Protein AF-A0A9E2KZE4-F1 (afdb_monomer_lite)

Radius of gyration: 13.96 Å; chains: 1; bounding box: 32×30×34 Å

pLDDT: mean 85.66, std 16.95, range [35.62, 98.06]

Structure (mmCIF, N/CA/C/O backbone):
data_AF-A0A9E2KZE4-F1
#
_entry.id   AF-A0A9E2KZE4-F1
#
loop_
_atom_site.group_PDB
_atom_site.id
_atom_site.type_symbol
_atom_site.label_atom_id
_atom_site.label_alt_id
_atom_site.label_comp_id
_atom_site.label_asym_id
_atom_site.label_entity_id
_atom_site.label_seq_id
_atom_site.pdbx_PDB_ins_code
_atom_site.Cartn_x
_atom_site.Cartn_y
_atom_site.Cartn_z
_atom_site.occupancy
_atom_site.B_iso_or_equiv
_atom_site.auth_seq_id
_atom_site.auth_comp_id
_atom_site.auth_asym_id
_atom_site.auth_atom_id
_atom_site.pdbx_PDB_model_num
ATOM 1 N N . MET A 1 1 ? -15.004 -24.234 -7.728 1.00 35.62 1 MET A N 1
ATOM 2 C CA . MET A 1 1 ? -14.818 -22.780 -7.901 1.00 35.62 1 MET A CA 1
ATOM 3 C C . MET A 1 1 ? -13.337 -22.591 -8.180 1.00 35.62 1 MET A C 1
ATOM 5 O O . MET A 1 1 ? -12.536 -22.715 -7.266 1.00 35.62 1 MET A O 1
ATOM 9 N N . GLU A 1 2 ? -12.962 -22.527 -9.457 1.00 36.00 2 GLU A N 1
ATOM 10 C CA . GLU A 1 2 ? -11.557 -22.429 -9.875 1.00 36.00 2 GLU A CA 1
ATOM 11 C C . GLU A 1 2 ? -11.021 -21.034 -9.533 1.00 36.00 2 GLU A C 1
ATOM 13 O O . GLU A 1 2 ? -11.622 -20.033 -9.920 1.00 36.00 2 GLU A O 1
ATOM 18 N N . PHE A 1 3 ? -9.892 -20.969 -8.824 1.00 41.34 3 PHE A N 1
ATOM 19 C CA . PHE A 1 3 ? -9.097 -19.753 -8.652 1.00 41.34 3 PHE A CA 1
ATOM 20 C C . PHE A 1 3 ? -8.527 -19.331 -10.019 1.00 41.34 3 PHE A C 1
ATOM 22 O O . PHE A 1 3 ? -7.402 -19.677 -10.364 1.00 41.34 3 PHE A O 1
ATOM 29 N N . LYS A 1 4 ? -9.323 -18.631 -10.835 1.00 44.06 4 LYS A N 1
ATOM 30 C CA . LYS A 1 4 ? -8.945 -18.174 -12.187 1.00 44.06 4 LYS A CA 1
ATOM 31 C C . LYS A 1 4 ? -8.180 -16.847 -12.237 1.00 44.06 4 LYS A C 1
ATOM 33 O O . LYS A 1 4 ? -7.930 -16.353 -13.326 1.00 44.06 4 LYS A O 1
ATOM 38 N N . ASP A 1 5 ? -7.743 -16.314 -11.100 1.00 49.31 5 ASP A N 1
ATOM 39 C CA . ASP A 1 5 ? -7.029 -15.035 -11.030 1.00 49.31 5 ASP A CA 1
ATOM 40 C C . ASP A 1 5 ? -5.766 -15.142 -10.170 1.00 49.31 5 ASP A C 1
ATOM 42 O O . ASP A 1 5 ? -5.591 -14.404 -9.202 1.00 49.31 5 ASP A O 1
ATOM 46 N N . SER A 1 6 ? -4.831 -16.028 -10.524 1.00 49.28 6 SER A N 1
ATOM 47 C CA . SER A 1 6 ? -3.454 -15.896 -10.030 1.00 49.28 6 SER A CA 1
ATOM 48 C C . SER A 1 6 ? -2.780 -14.694 -10.708 1.00 49.28 6 SER A C 1
ATOM 50 O O . SER A 1 6 ? -1.793 -14.840 -11.431 1.00 49.28 6 SER A O 1
ATOM 52 N N . LYS A 1 7 ? -3.326 -13.486 -10.522 1.00 5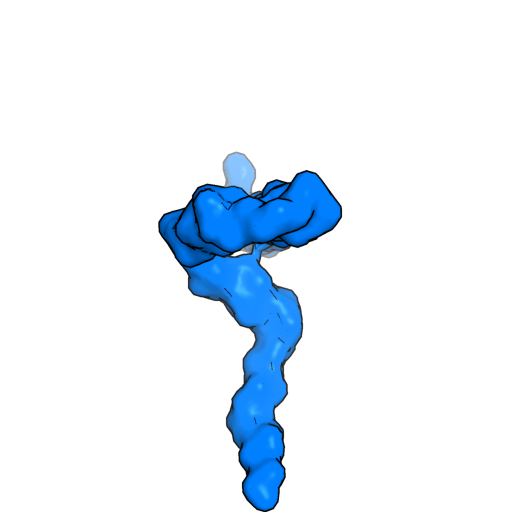9.19 7 LYS A N 1
ATOM 53 C CA . LYS A 1 7 ? -2.546 -12.267 -10.713 1.00 59.19 7 LYS A CA 1
ATOM 54 C C . LYS A 1 7 ? -1.366 -12.400 -9.764 1.00 59.19 7 LYS A C 1
ATOM 56 O O . LYS A 1 7 ? -1.555 -12.578 -8.563 1.00 59.19 7 LYS A O 1
ATOM 61 N N . ASN A 1 8 ? -0.163 -12.408 -10.327 1.00 81.56 8 ASN A N 1
ATOM 62 C CA . ASN A 1 8 ? 1.069 -12.454 -9.559 1.00 81.56 8 ASN A CA 1
ATOM 63 C C . ASN A 1 8 ? 0.990 -11.392 -8.450 1.00 81.56 8 ASN A C 1
ATOM 65 O O . ASN A 1 8 ? 0.583 -10.261 -8.714 1.00 81.56 8 ASN A O 1
ATOM 69 N N . LEU A 1 9 ? 1.352 -11.751 -7.216 1.00 82.44 9 LEU A N 1
ATOM 70 C CA . LEU A 1 9 ? 1.360 -10.824 -6.084 1.00 82.44 9 LEU A CA 1
ATOM 71 C C . LEU A 1 9 ? 2.155 -9.548 -6.411 1.00 82.44 9 LEU A C 1
ATOM 73 O O . LEU A 1 9 ? 1.741 -8.454 -6.042 1.00 82.44 9 LEU A O 1
ATOM 77 N N . TYR A 1 10 ? 3.237 -9.679 -7.183 1.00 83.69 10 TYR A N 1
ATOM 78 C CA . TYR A 1 10 ? 4.005 -8.554 -7.715 1.00 83.69 10 TYR A CA 1
ATOM 79 C C . TYR A 1 10 ? 3.145 -7.608 -8.569 1.00 83.69 10 TYR A C 1
ATOM 81 O O . TYR A 1 10 ? 3.125 -6.398 -8.340 1.00 83.69 10 TYR A O 1
ATOM 89 N N . ASP A 1 11 ? 2.389 -8.159 -9.523 1.00 84.94 11 ASP A N 1
ATOM 90 C CA . ASP A 1 11 ? 1.510 -7.370 -10.386 1.00 84.94 11 ASP A CA 1
ATOM 91 C C . ASP A 1 11 ? 0.380 -6.736 -9.583 1.00 84.94 11 ASP A C 1
ATOM 93 O O . ASP A 1 11 ? 0.032 -5.582 -9.825 1.00 84.94 11 ASP A O 1
ATOM 97 N N . TYR A 1 12 ? -0.171 -7.454 -8.605 1.00 86.88 12 TYR A N 1
ATOM 98 C CA . TYR A 1 12 ? -1.182 -6.908 -7.709 1.00 86.88 12 TYR A CA 1
ATOM 99 C C . TYR A 1 12 ? -0.655 -5.678 -6.957 1.00 86.88 12 TYR A C 1
ATOM 101 O O . TYR A 1 12 ? -1.279 -4.620 -7.013 1.00 86.88 12 TYR A O 1
ATOM 109 N N . ILE A 1 13 ? 0.520 -5.785 -6.328 1.00 88.69 13 ILE A N 1
ATOM 110 C CA . ILE A 1 13 ? 1.117 -4.704 -5.530 1.00 88.69 13 ILE A CA 1
ATOM 111 C C . ILE A 1 13 ? 1.415 -3.470 -6.391 1.00 88.69 13 ILE A C 1
ATOM 113 O O . ILE A 1 13 ? 1.089 -2.354 -5.989 1.00 88.69 13 ILE A O 1
A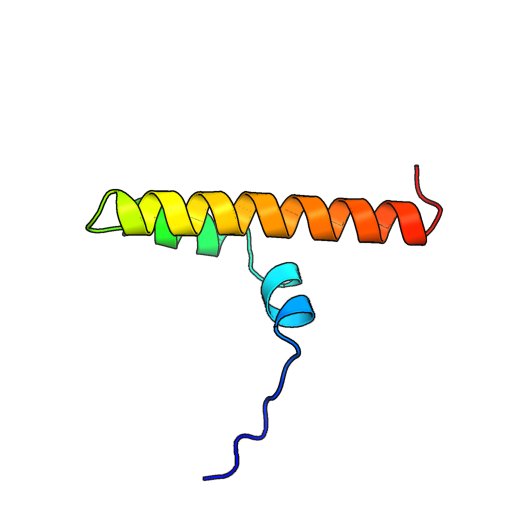TOM 117 N N . ILE A 1 14 ? 1.971 -3.644 -7.595 1.00 88.75 14 ILE A N 1
ATOM 118 C CA . ILE A 1 14 ? 2.279 -2.518 -8.495 1.00 88.75 14 ILE A CA 1
ATOM 119 C C . ILE A 1 14 ? 1.022 -1.758 -8.934 1.00 88.75 14 ILE A C 1
ATOM 121 O O . ILE A 1 14 ? 1.086 -0.543 -9.138 1.00 88.75 14 ILE A O 1
ATOM 125 N N . HIS A 1 15 ? -0.110 -2.449 -9.077 1.00 89.25 15 HIS A N 1
ATOM 126 C CA . HIS A 1 15 ? -1.368 -1.844 -9.522 1.00 89.25 15 HIS A CA 1
ATOM 127 C C . HIS A 1 15 ? -2.250 -1.329 -8.377 1.00 89.25 15 HIS A C 1
ATOM 129 O O . HIS A 1 15 ? -3.273 -0.703 -8.659 1.00 89.25 15 HIS A O 1
ATOM 135 N N . LEU A 1 16 ? -1.876 -1.535 -7.108 1.00 89.56 16 LEU A N 1
ATOM 136 C CA . LEU A 1 16 ? -2.567 -0.898 -5.985 1.00 89.56 16 LEU A CA 1
ATOM 137 C C . LEU A 1 16 ? -2.509 0.619 -6.145 1.00 89.56 16 LEU A C 1
ATOM 139 O O . LEU A 1 16 ? -1.432 1.183 -6.342 1.00 89.56 16 LEU A O 1
ATOM 143 N N . SER A 1 17 ? -3.638 1.315 -6.038 1.00 90.81 17 SER A N 1
ATOM 144 C CA . SER A 1 17 ? -3.613 2.774 -6.067 1.00 90.81 17 SER A CA 1
ATOM 145 C C . SER A 1 17 ? -3.103 3.319 -4.730 1.00 90.81 17 SER A C 1
ATOM 147 O O . SER A 1 17 ? -3.355 2.752 -3.670 1.00 90.81 17 SER A O 1
ATOM 149 N N . THR A 1 18 ? -2.372 4.435 -4.766 1.00 90.19 18 THR A N 1
ATOM 150 C CA . THR A 1 18 ? -1.945 5.116 -3.529 1.00 90.19 18 THR A CA 1
ATOM 151 C C . THR A 1 18 ? -3.155 5.572 -2.709 1.00 90.19 18 THR A C 1
ATOM 153 O O . THR A 1 18 ? -3.136 5.515 -1.488 1.00 90.19 18 THR A O 1
ATOM 156 N N . TYR A 1 19 ? -4.252 5.939 -3.377 1.00 93.19 19 TYR A N 1
ATOM 157 C CA . TYR A 1 19 ? -5.509 6.287 -2.719 1.00 93.19 19 TYR A CA 1
ATOM 158 C C . TYR A 1 19 ? -6.100 5.126 -1.906 1.00 93.19 19 TYR A C 1
ATOM 160 O O . TYR A 1 19 ? -6.560 5.338 -0.785 1.00 93.19 19 TYR A O 1
ATOM 168 N N . ASP A 1 20 ? -6.071 3.905 -2.444 1.00 91.75 20 ASP A N 1
ATOM 169 C CA . ASP A 1 20 ? -6.602 2.731 -1.746 1.00 91.75 20 ASP A CA 1
ATOM 170 C C . ASP A 1 20 ? -5.748 2.373 -0.530 1.00 91.75 20 ASP A C 1
ATOM 172 O O . ASP A 1 20 ? -6.299 2.093 0.532 1.00 91.75 20 ASP A O 1
ATOM 176 N N . ILE A 1 21 ? -4.418 2.451 -0.652 1.00 93.44 21 ILE A N 1
ATOM 177 C CA . ILE A 1 21 ? -3.506 2.217 0.477 1.00 93.44 21 ILE A CA 1
ATOM 178 C C . ILE A 1 21 ? -3.724 3.277 1.566 1.00 93.44 21 ILE A C 1
ATOM 180 O O . ILE A 1 21 ? -3.873 2.925 2.734 1.00 93.44 21 ILE A O 1
ATOM 184 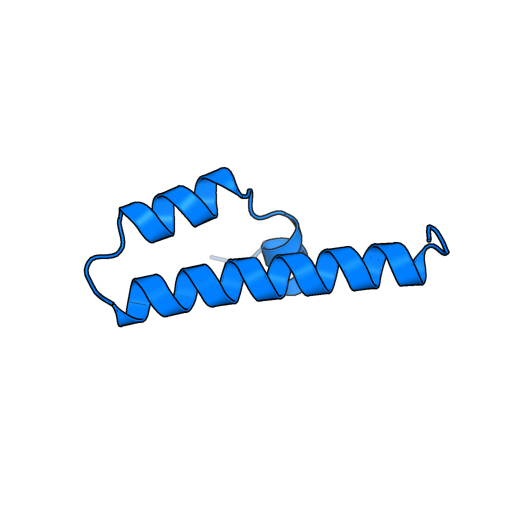N N . ASN A 1 22 ? -3.871 4.551 1.195 1.00 94.06 22 ASN A N 1
ATOM 185 C CA . ASN A 1 22 ? -4.181 5.620 2.148 1.00 94.06 22 ASN A CA 1
ATOM 186 C C . ASN A 1 22 ? -5.511 5.380 2.870 1.00 94.06 22 ASN A C 1
ATOM 188 O O . ASN A 1 22 ? -5.587 5.530 4.086 1.00 94.06 22 ASN A O 1
ATOM 192 N N . LYS A 1 23 ? -6.543 4.918 2.156 1.00 96.31 23 LYS A N 1
ATOM 193 C CA . LYS A 1 23 ? -7.807 4.517 2.787 1.00 96.31 23 LYS A CA 1
ATOM 194 C C . LYS A 1 23 ? -7.654 3.346 3.751 1.00 96.31 23 LYS A C 1
ATOM 196 O O . LYS A 1 23 ? -8.385 3.298 4.735 1.00 96.31 23 LYS A O 1
ATOM 201 N N . MET A 1 24 ? -6.774 2.389 3.463 1.00 95.44 24 MET A N 1
ATOM 202 C CA . MET A 1 24 ? -6.488 1.277 4.376 1.00 95.44 24 MET A CA 1
ATOM 203 C C . MET A 1 24 ? -5.777 1.775 5.639 1.00 95.44 24 MET A C 1
ATOM 205 O O . MET A 1 24 ? -6.157 1.380 6.734 1.00 95.44 24 MET A O 1
ATOM 209 N N . ILE A 1 25 ? -4.828 2.707 5.499 1.00 96.00 25 ILE A N 1
ATOM 210 C CA . ILE A 1 25 ? -4.147 3.373 6.622 1.00 96.00 25 ILE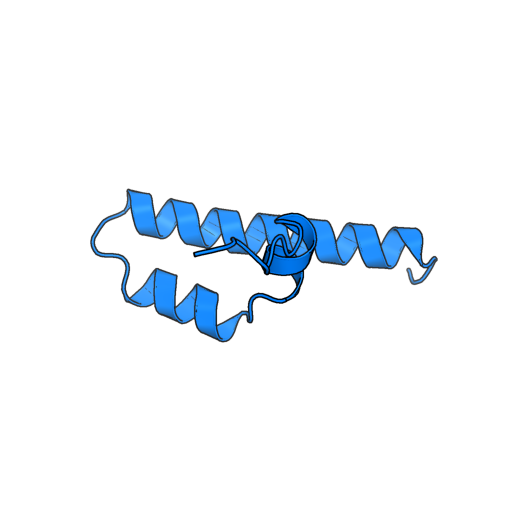 A CA 1
ATOM 211 C C . ILE A 1 25 ? -5.148 4.147 7.491 1.00 96.00 25 ILE A C 1
ATOM 213 O O . ILE A 1 25 ? -5.119 4.023 8.711 1.00 96.00 25 ILE A O 1
ATOM 217 N N . GLU A 1 26 ? -6.044 4.926 6.880 1.00 96.25 26 GLU A N 1
ATOM 218 C CA . GLU A 1 26 ? -7.066 5.711 7.592 1.00 96.25 26 GLU A CA 1
ATOM 219 C C . GLU A 1 26 ? -8.079 4.837 8.340 1.00 96.25 26 GLU A C 1
ATOM 221 O O . GLU A 1 26 ? -8.613 5.252 9.366 1.00 96.25 26 GLU A O 1
ATOM 226 N N . LYS A 1 27 ? -8.361 3.642 7.813 1.00 97.00 27 LYS A N 1
ATOM 227 C CA . LYS A 1 27 ? -9.314 2.687 8.390 1.00 97.00 27 LYS A CA 1
ATOM 228 C C . LYS A 1 27 ? -8.669 1.651 9.307 1.00 97.00 27 LYS A C 1
ATOM 230 O O . LYS A 1 27 ? -9.399 0.809 9.818 1.00 97.00 27 LYS A O 1
ATOM 235 N N . ALA A 1 28 ? -7.348 1.677 9.479 1.00 97.12 28 ALA A N 1
ATOM 236 C CA . ALA A 1 28 ? -6.649 0.731 10.336 1.00 97.12 28 ALA A CA 1
ATOM 237 C C . ALA A 1 28 ? -7.169 0.849 11.776 1.00 97.12 28 ALA A C 1
ATOM 239 O O . ALA A 1 28 ? -7.181 1.937 12.357 1.00 97.12 28 ALA A O 1
ATOM 240 N N . GLU A 1 29 ? -7.602 -0.271 12.346 1.00 97.62 29 GLU A N 1
ATOM 241 C CA . GLU A 1 29 ? -8.137 -0.328 13.709 1.00 97.62 29 GLU A CA 1
ATOM 242 C C . GLU A 1 29 ? -7.011 -0.507 14.732 1.00 97.62 29 GLU A C 1
ATOM 244 O O . GLU A 1 29 ? -7.162 -0.166 15.907 1.00 97.62 29 GLU A O 1
ATOM 249 N N . THR A 1 30 ? -5.860 -1.009 14.277 1.00 98.06 30 THR A N 1
ATOM 250 C CA . THR A 1 30 ? -4.674 -1.234 15.103 1.00 98.06 30 THR A CA 1
ATOM 251 C C . THR A 1 30 ? -3.434 -0.554 14.530 1.00 98.06 30 THR A C 1
ATOM 253 O O . THR A 1 30 ? -3.310 -0.308 13.327 1.00 98.06 30 THR A O 1
ATOM 256 N N . GLU A 1 31 ? -2.462 -0.291 15.403 1.00 97.19 31 GLU A N 1
ATOM 257 C CA . GLU A 1 31 ? -1.158 0.227 14.983 1.00 97.19 31 GLU A CA 1
ATOM 258 C C . GLU A 1 31 ? -0.408 -0.784 1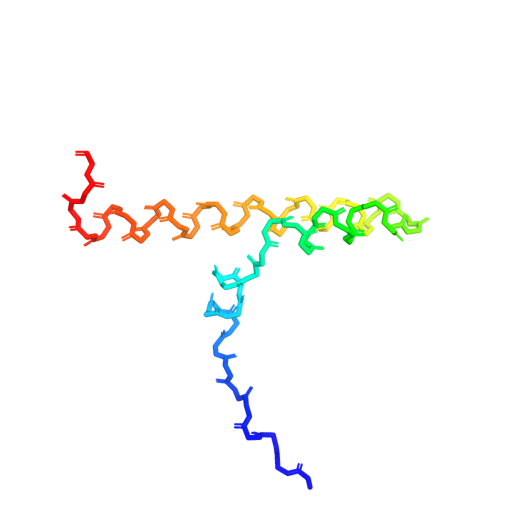4.097 1.00 97.19 31 GLU A C 1
ATOM 260 O O . GLU A 1 31 ? 0.304 -0.402 13.175 1.00 97.19 31 GLU A O 1
ATOM 265 N N . GLU A 1 32 ? -0.608 -2.084 14.319 1.00 97.69 32 GLU A N 1
ATOM 266 C CA . GLU A 1 32 ? 0.007 -3.153 13.526 1.00 97.69 32 GLU A CA 1
ATOM 267 C C . GLU A 1 32 ? -0.514 -3.167 12.083 1.00 97.69 32 GLU A C 1
ATOM 269 O O . GLU A 1 32 ? 0.280 -3.255 11.143 1.00 97.69 32 GLU A O 1
ATOM 274 N N . GLU A 1 33 ? -1.825 -3.001 11.890 1.00 97.31 33 GLU A N 1
ATOM 275 C CA . GLU A 1 33 ? -2.431 -2.840 10.563 1.00 97.31 33 GLU A CA 1
ATOM 276 C C . GLU A 1 33 ? -1.912 -1.586 9.862 1.00 97.31 33 GLU A C 1
ATOM 278 O O . GLU A 1 33 ? -1.527 -1.626 8.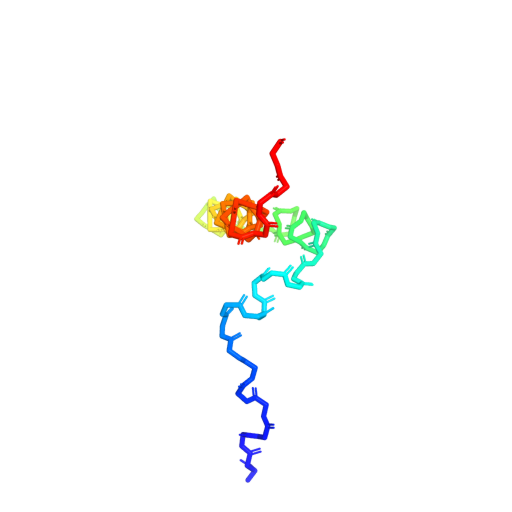692 1.00 97.31 33 GLU A O 1
ATOM 283 N N . LYS A 1 34 ? -1.833 -0.473 10.593 1.00 97.75 34 LYS A N 1
ATOM 284 C CA . LYS A 1 34 ? -1.302 0.783 10.066 1.00 97.75 34 LYS A CA 1
ATOM 285 C C . LYS A 1 34 ? 0.148 0.629 9.600 1.00 97.75 34 LYS A C 1
ATOM 287 O O . LYS A 1 34 ? 0.481 1.031 8.485 1.00 97.75 34 LYS A O 1
ATOM 292 N N . ILE A 1 35 ? 0.998 -0.001 10.415 1.00 97.94 35 ILE A N 1
ATOM 293 C CA . ILE A 1 35 ? 2.392 -0.314 10.069 1.00 97.94 35 ILE A CA 1
ATOM 294 C C . ILE A 1 35 ? 2.453 -1.220 8.837 1.00 97.94 35 ILE A C 1
ATOM 296 O O . ILE A 1 35 ? 3.297 -1.009 7.963 1.00 97.94 35 ILE A O 1
ATOM 300 N N . PHE A 1 36 ? 1.574 -2.218 8.744 1.00 97.31 36 PHE A N 1
ATOM 301 C CA . PHE A 1 36 ? 1.512 -3.104 7.588 1.00 97.31 36 PHE A CA 1
ATOM 302 C C . PHE A 1 36 ? 1.208 -2.334 6.295 1.00 97.31 36 PHE A C 1
ATOM 304 O O . PHE A 1 36 ? 1.943 -2.481 5.317 1.00 97.31 36 PHE A O 1
ATOM 311 N N . TYR A 1 37 ? 0.188 -1.473 6.287 1.00 96.44 37 TYR A N 1
ATOM 312 C CA . TYR A 1 37 ? -0.174 -0.702 5.092 1.00 96.44 37 TYR A CA 1
ATOM 313 C C . TYR A 1 37 ? 0.899 0.322 4.694 1.00 96.44 37 TYR A C 1
ATOM 315 O O . TYR A 1 37 ? 1.157 0.498 3.505 1.00 96.44 37 TYR A O 1
ATOM 323 N N . LEU A 1 38 ? 1.591 0.928 5.663 1.00 96.31 38 LEU A N 1
ATOM 324 C CA . LEU A 1 38 ? 2.739 1.801 5.389 1.00 96.31 38 LEU A CA 1
ATOM 325 C C . LEU A 1 38 ? 3.892 1.036 4.723 1.00 96.31 38 LEU A C 1
ATOM 327 O O . LEU A 1 38 ? 4.442 1.487 3.719 1.00 96.31 38 LEU A O 1
ATOM 331 N N . LYS A 1 39 ? 4.224 -0.160 5.224 1.00 96.75 39 LYS A N 1
ATOM 332 C CA . LYS A 1 39 ? 5.244 -1.022 4.600 1.00 96.75 39 LYS A CA 1
ATOM 333 C C . LYS A 1 39 ? 4.831 -1.500 3.208 1.00 96.75 39 LYS A C 1
ATOM 335 O O . LYS A 1 39 ? 5.685 -1.675 2.342 1.00 96.75 39 LYS A O 1
ATOM 340 N N . LEU A 1 40 ? 3.535 -1.707 2.974 1.00 95.44 40 LEU A N 1
ATOM 341 C CA . LEU A 1 40 ? 3.005 -2.041 1.652 1.00 95.44 40 LEU A CA 1
ATOM 342 C C . LEU A 1 40 ? 3.207 -0.888 0.654 1.00 95.44 40 LEU A C 1
ATOM 344 O O . LEU A 1 40 ? 3.577 -1.135 -0.496 1.00 95.44 40 LEU A O 1
ATOM 348 N N . GLU A 1 41 ? 3.008 0.360 1.085 1.00 95.44 41 GLU A N 1
ATOM 349 C CA . GLU A 1 41 ? 3.277 1.546 0.263 1.00 95.44 41 GLU A CA 1
ATOM 350 C C . GLU A 1 41 ? 4.768 1.695 -0.071 1.00 95.44 41 GLU A C 1
ATOM 352 O O . GLU A 1 41 ? 5.137 1.956 -1.223 1.00 95.44 41 GLU A O 1
ATOM 357 N N . GLU A 1 42 ? 5.630 1.475 0.923 1.00 95.75 42 GLU A N 1
ATOM 358 C CA . GLU A 1 42 ? 7.083 1.488 0.753 1.00 95.75 42 GLU A CA 1
ATOM 359 C C . GLU A 1 42 ? 7.527 0.431 -0.266 1.00 95.75 42 GLU A C 1
ATOM 361 O O . GLU A 1 42 ? 8.208 0.758 -1.243 1.00 95.75 42 GLU A O 1
ATOM 366 N N . LEU A 1 43 ? 7.071 -0.814 -0.099 1.00 95.00 43 LEU A N 1
ATOM 367 C CA . LEU A 1 43 ? 7.372 -1.910 -1.018 1.00 95.00 43 LEU A CA 1
ATOM 368 C C . LEU A 1 43 ? 6.932 -1.574 -2.445 1.00 95.00 43 LEU A C 1
ATOM 370 O O . LEU A 1 43 ? 7.712 -1.712 -3.384 1.00 95.00 43 LEU A O 1
ATOM 374 N N . LYS A 1 44 ? 5.703 -1.082 -2.632 1.00 93.88 44 LYS A N 1
ATOM 375 C CA . LYS A 1 44 ? 5.215 -0.670 -3.955 1.00 93.88 44 LYS A CA 1
ATOM 376 C C . LYS A 1 44 ? 6.133 0.378 -4.592 1.00 93.88 44 LYS A C 1
ATOM 378 O O . LYS A 1 44 ? 6.429 0.291 -5.784 1.00 93.88 44 LYS A O 1
ATOM 383 N N . THR A 1 45 ? 6.577 1.360 -3.812 1.00 93.88 45 THR A N 1
ATOM 384 C CA . THR A 1 45 ? 7.470 2.424 -4.288 1.00 93.88 45 THR A CA 1
ATOM 385 C C . THR A 1 45 ? 8.811 1.859 -4.749 1.00 93.88 45 THR A C 1
ATOM 387 O O . THR A 1 45 ? 9.267 2.201 -5.841 1.00 93.88 45 THR A O 1
ATOM 390 N N . GLN A 1 46 ? 9.399 0.944 -3.976 1.00 93.81 46 GLN A N 1
ATOM 391 C CA . GLN A 1 46 ? 10.642 0.255 -4.337 1.00 93.81 46 GLN A CA 1
ATOM 392 C C . GLN A 1 46 ? 10.489 -0.530 -5.651 1.00 93.81 46 GLN A C 1
ATOM 394 O O . GLN A 1 46 ? 11.286 -0.351 -6.570 1.00 93.81 46 GLN A O 1
ATOM 399 N N . LEU A 1 47 ? 9.410 -1.306 -5.806 1.00 92.12 47 LEU A N 1
ATOM 400 C CA . LEU A 1 47 ? 9.160 -2.083 -7.030 1.00 92.12 47 LEU A CA 1
ATOM 401 C C . LEU A 1 47 ? 8.969 -1.187 -8.268 1.00 92.12 47 LEU A C 1
ATOM 403 O O . LEU A 1 47 ? 9.389 -1.540 -9.373 1.00 92.12 47 LEU A O 1
ATOM 407 N N . LEU A 1 48 ? 8.337 -0.018 -8.109 1.00 91.06 48 LEU A N 1
ATOM 408 C CA . LEU A 1 48 ? 8.195 0.957 -9.194 1.00 91.06 48 LEU A CA 1
ATOM 409 C C . LEU A 1 48 ? 9.538 1.575 -9.583 1.00 91.06 48 LEU A C 1
ATOM 411 O O . LEU A 1 48 ? 9.801 1.721 -10.778 1.00 91.06 48 LEU A O 1
ATOM 415 N N . GLN A 1 49 ? 10.383 1.904 -8.603 1.00 91.38 49 GLN A N 1
ATOM 416 C CA . GLN A 1 49 ? 11.735 2.395 -8.855 1.00 91.38 49 GLN A CA 1
ATOM 417 C C . GLN A 1 49 ? 12.542 1.353 -9.624 1.00 91.38 49 GLN A C 1
ATOM 419 O O . GLN A 1 49 ? 12.989 1.659 -10.724 1.00 91.38 49 GLN A O 1
ATOM 424 N N . GLU A 1 50 ? 12.628 0.113 -9.131 1.00 91.12 50 GLU A N 1
ATOM 425 C CA . GLU A 1 50 ? 13.314 -1.004 -9.804 1.00 91.12 50 GLU A CA 1
ATOM 426 C C . GLU A 1 50 ? 12.858 -1.178 -11.258 1.00 91.12 50 GLU A C 1
ATOM 428 O O . GLU A 1 50 ? 13.673 -1.354 -12.167 1.00 91.12 50 GLU A O 1
ATOM 433 N N . LYS A 1 51 ? 11.550 -1.060 -11.506 1.00 89.31 51 LYS A N 1
ATOM 434 C CA . LYS A 1 51 ? 10.979 -1.143 -12.854 1.00 89.31 51 LYS A CA 1
ATOM 435 C C . LYS A 1 51 ? 11.418 0.010 -13.762 1.00 89.31 51 LYS A C 1
ATOM 437 O O . LYS A 1 51 ? 11.539 -0.201 -14.969 1.00 89.31 51 LYS A O 1
ATOM 442 N N . LEU A 1 52 ? 11.624 1.215 -13.229 1.00 89.44 52 LEU A N 1
ATOM 443 C CA . LEU A 1 52 ? 12.162 2.355 -13.983 1.00 89.44 52 LEU A CA 1
ATOM 444 C C . LEU A 1 52 ? 13.652 2.160 -14.291 1.00 89.44 52 LEU A C 1
ATOM 446 O O . LEU A 1 52 ? 14.044 2.327 -15.448 1.00 89.44 52 LEU A O 1
ATOM 450 N N . ILE A 1 53 ? 14.434 1.684 -13.309 1.00 91.31 53 ILE A N 1
ATOM 451 C CA . ILE A 1 53 ? 15.851 1.316 -13.490 1.00 91.31 53 ILE A CA 1
ATOM 452 C C . ILE A 1 53 ? 15.990 0.310 -14.634 1.00 91.31 53 ILE A C 1
ATOM 454 O O . ILE A 1 53 ? 16.757 0.522 -15.572 1.00 91.31 53 ILE A O 1
ATOM 458 N N . ALA A 1 54 ? 15.202 -0.768 -14.588 1.00 87.81 54 ALA A N 1
ATOM 459 C CA . ALA A 1 54 ? 15.241 -1.843 -15.576 1.00 87.81 54 ALA A CA 1
ATOM 460 C C . ALA A 1 54 ? 14.872 -1.374 -16.994 1.00 87.81 54 ALA A C 1
ATOM 462 O O . ALA A 1 54 ? 15.286 -1.986 -17.976 1.00 87.81 54 ALA A O 1
ATOM 463 N N . LYS A 1 55 ? 14.103 -0.286 -17.116 1.00 88.31 55 LYS A N 1
ATOM 464 C CA . LYS A 1 55 ? 13.738 0.321 -18.402 1.00 88.31 55 LYS A CA 1
ATOM 465 C C . LYS A 1 55 ? 14.783 1.307 -18.932 1.00 88.31 55 LYS A C 1
ATOM 467 O O . LYS A 1 55 ? 14.589 1.827 -20.027 1.00 88.31 55 LYS A O 1
ATOM 472 N N . GLY A 1 56 ? 15.857 1.572 -18.185 1.00 77.62 56 GLY A N 1
ATOM 473 C CA . GLY A 1 56 ? 16.883 2.548 -18.560 1.00 77.62 56 GLY A CA 1
ATOM 474 C C . GLY A 1 56 ? 16.390 3.997 -18.522 1.00 77.62 56 GLY A C 1
ATOM 475 O O . GLY A 1 56 ? 16.962 4.848 -19.196 1.00 77.62 56 GLY A O 1
ATOM 476 N N . VAL A 1 57 ? 15.316 4.272 -17.773 1.00 68.62 57 VAL A N 1
ATOM 477 C CA . VAL A 1 57 ? 14.773 5.621 -17.575 1.00 68.62 57 VAL A CA 1
ATOM 478 C C . VAL A 1 57 ? 15.260 6.106 -16.212 1.00 68.62 57 VAL A C 1
ATOM 480 O O . VAL A 1 57 ? 14.626 5.822 -15.196 1.00 68.62 57 VAL A O 1
ATOM 483 N N . TYR A 1 58 ? 16.410 6.779 -16.209 1.00 54.56 58 TYR A N 1
ATOM 484 C CA . TYR A 1 58 ? 17.005 7.451 -15.052 1.00 54.56 58 TYR A CA 1
ATOM 485 C C . TYR A 1 58 ? 17.374 8.886 -15.403 1.00 54.56 58 TYR A C 1
ATOM 487 O O . TYR A 1 58 ? 17.889 9.091 -16.526 1.00 54.56 58 TYR A O 1
#

Secondary structure (DSSP, 8-state):
--------HHHHHHH--HHHHHHHHHT-SSHHHHHHHHHHHHHHHHHHHHHHHHTT--

Foldseek 3Di:
DDPPDPPPPLNVLLPDDPVVLVVQLVPDPDPVSNVVSVVSVVVNVVSVVVVCVVVVND

Organism: NCBI:txid2838601

Sequence (58 aa):
MEFKDSKNLYDYIIHLSTYDINKMIEKAETEEEKIFYLKLEELKTQLLQEKLIAKGVY